Protein AF-R7R2B7-F1 (afdb_monomer)

Secondary structure (DSSP, 8-state):
---TTS---HHHHHHHTT-EEEEEEEEEEEETTEEEEEEEETT--EEEEE-SS--TT-EEEEEEEEEEETTEEEEEE-

Radius of gyration: 12.05 Å; Cα contacts (8 Å, |Δi|>4): 153; chains: 1; bounding box: 26×28×33 Å

Sequence (78 aa):
MLELEKEMSEEFREFYLGRTKEALLEEEMELDGMRYFTGYTKEYVKVAVRADGHAANTMVRGRMERELSDGLYLMVEF

Foldseek 3Di:
DPPVLPDDDPVNQVVQAFDKFKWAFADWDQDPNFIWTWTATPVRQIETEGPPVDDHRDIAIFGFHAAPDSRYTYGYGD

Structure (mmCIF, N/CA/C/O backbone):
data_AF-R7R2B7-F1
#
_entry.id   AF-R7R2B7-F1
#
loop_
_atom_site.group_PDB
_atom_site.id
_atom_site.type_symbol
_atom_site.label_atom_id
_atom_site.label_alt_id
_atom_site.label_comp_id
_atom_site.label_asym_id
_atom_site.label_entity_id
_atom_site.label_seq_id
_atom_site.pdbx_PDB_ins_code
_atom_site.Cartn_x
_atom_site.Cartn_y
_atom_site.Cartn_z
_atom_site.occupancy
_atom_site.B_iso_or_equiv
_atom_site.auth_seq_id
_atom_site.auth_comp_id
_atom_site.auth_asym_id
_atom_site.auth_atom_id
_atom_site.pdbx_PDB_model_num
ATOM 1 N N . MET A 1 1 ? 13.653 4.591 18.901 1.00 43.28 1 MET A N 1
ATOM 2 C CA . MET A 1 1 ? 13.600 5.594 17.811 1.00 43.28 1 MET A CA 1
ATOM 3 C C . MET A 1 1 ? 12.822 4.956 16.681 1.00 43.28 1 MET A C 1
ATOM 5 O O . MET A 1 1 ? 13.296 3.961 16.151 1.00 43.28 1 MET A O 1
ATOM 9 N N . LEU A 1 2 ? 11.654 5.541 16.394 1.00 46.44 2 LEU A N 1
ATOM 10 C CA . LEU A 1 2 ? 10.628 5.137 15.423 1.00 46.44 2 LEU A CA 1
ATOM 11 C C . LEU A 1 2 ? 9.597 4.109 15.928 1.00 46.44 2 LEU A C 1
ATOM 13 O O . LEU A 1 2 ? 9.265 3.147 15.260 1.00 46.44 2 LEU A O 1
ATOM 17 N N . GLU A 1 3 ? 9.015 4.403 17.092 1.00 39.47 3 GLU A N 1
ATOM 18 C CA . GLU A 1 3 ? 7.716 3.886 17.565 1.00 39.47 3 GLU A CA 1
ATOM 19 C C . GLU A 1 3 ? 6.534 4.488 16.764 1.00 39.47 3 GLU A C 1
ATOM 21 O O . GLU A 1 3 ? 5.536 4.915 17.337 1.00 39.47 3 GLU A O 1
ATOM 26 N N . LEU A 1 4 ? 6.645 4.578 15.434 1.00 47.75 4 LEU A N 1
ATOM 27 C CA . LEU A 1 4 ? 5.596 5.150 14.571 1.00 47.75 4 LEU A CA 1
ATOM 28 C C . LEU A 1 4 ? 4.528 4.127 14.146 1.00 47.75 4 LEU A C 1
ATOM 30 O O . LEU A 1 4 ? 3.642 4.456 13.368 1.00 47.75 4 LEU A O 1
ATOM 34 N N . GLU A 1 5 ? 4.589 2.899 14.661 1.00 47.16 5 GLU A N 1
ATOM 35 C CA . GLU A 1 5 ? 3.737 1.787 14.211 1.00 47.16 5 GLU A CA 1
ATOM 36 C C . GLU A 1 5 ? 2.436 1.626 15.017 1.00 47.16 5 GLU A C 1
ATOM 38 O O . GLU A 1 5 ? 1.599 0.804 14.667 1.00 47.16 5 GLU A O 1
ATOM 43 N N . LYS A 1 6 ? 2.213 2.400 16.090 1.00 46.50 6 LYS A N 1
ATOM 44 C CA . LYS A 1 6 ? 1.128 2.109 17.052 1.00 46.50 6 LYS A CA 1
ATOM 45 C C . LYS A 1 6 ? -0.088 3.027 17.059 1.00 46.50 6 LYS A C 1
ATOM 47 O O . LYS A 1 6 ? -0.951 2.847 17.913 1.00 46.50 6 LYS A O 1
ATOM 52 N N . GLU A 1 7 ? -0.216 3.954 16.118 1.00 47.69 7 GLU A N 1
ATOM 53 C CA . GLU A 1 7 ? -1.353 4.881 16.118 1.00 47.69 7 GLU A CA 1
ATOM 54 C C . GLU A 1 7 ? -2.066 4.936 14.761 1.00 47.69 7 GLU A C 1
ATOM 56 O O . GLU A 1 7 ? -2.194 5.978 14.132 1.00 47.69 7 GLU A O 1
ATOM 61 N N . MET A 1 8 ? -2.564 3.788 14.296 1.00 52.44 8 MET A N 1
ATOM 62 C CA . MET A 1 8 ? -3.672 3.767 13.337 1.00 52.44 8 MET A CA 1
ATOM 63 C C . MET A 1 8 ? -4.911 3.224 14.032 1.00 52.44 8 MET A C 1
ATOM 65 O O . MET A 1 8 ? -5.189 2.024 14.013 1.00 52.44 8 MET A O 1
ATOM 69 N N . SER A 1 9 ? -5.619 4.158 14.667 1.00 56.28 9 SER A N 1
ATOM 70 C CA . SER A 1 9 ? -6.995 4.015 15.143 1.00 56.28 9 SER A CA 1
ATOM 71 C C . SER A 1 9 ? -7.843 3.262 14.107 1.00 56.28 9 SER A C 1
ATOM 73 O O . SER A 1 9 ? -7.665 3.477 12.908 1.00 56.28 9 SER A O 1
ATOM 75 N N . GLU A 1 10 ? -8.763 2.395 14.534 1.00 56.12 10 GLU A N 1
ATOM 76 C CA . GLU A 1 10 ? -9.654 1.629 13.638 1.00 56.12 10 GLU A CA 1
ATOM 77 C C . GLU A 1 10 ? -10.357 2.527 12.596 1.00 56.12 10 GLU A C 1
ATOM 79 O O . GLU A 1 10 ? -10.474 2.155 11.429 1.00 56.12 10 GLU A O 1
ATOM 84 N N . GLU A 1 11 ? -10.682 3.770 12.967 1.00 55.78 11 GLU A N 1
ATOM 85 C CA . GLU A 1 11 ? -11.258 4.777 12.063 1.00 55.78 11 GLU A CA 1
ATOM 86 C C . GLU A 1 11 ? -10.345 5.156 10.883 1.00 55.78 11 GLU A C 1
ATOM 88 O O . GLU A 1 11 ? -10.824 5.460 9.789 1.00 55.78 11 GLU A O 1
ATOM 93 N N . PHE A 1 12 ? -9.023 5.122 11.072 1.00 61.31 12 PHE A N 1
ATOM 94 C CA . PHE A 1 12 ? -8.062 5.377 9.998 1.00 61.31 12 PHE A CA 1
ATOM 95 C C . PHE A 1 12 ? -8.122 4.251 8.958 1.00 61.31 12 PHE A C 1
ATOM 97 O O . PHE A 1 12 ? -8.151 4.533 7.761 1.00 61.31 12 PHE A O 1
ATOM 104 N N . ARG A 1 13 ? -8.226 2.987 9.398 1.00 64.50 13 ARG A N 1
ATOM 105 C CA . ARG A 1 13 ? -8.332 1.816 8.505 1.00 64.50 13 ARG A CA 1
ATOM 106 C C . ARG A 1 13 ? -9.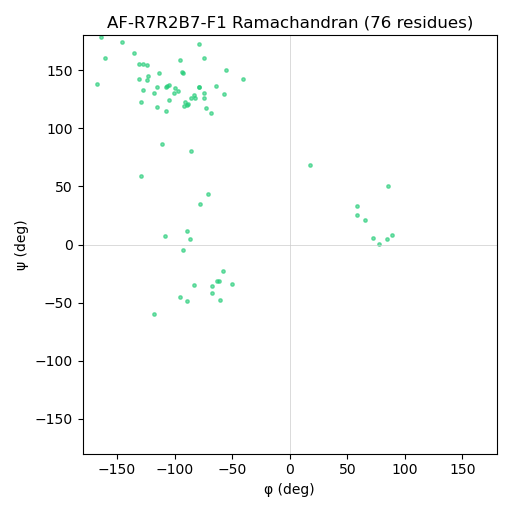576 1.909 7.627 1.00 64.50 13 ARG A C 1
ATOM 108 O O . ARG A 1 13 ? -9.475 1.779 6.407 1.00 64.50 13 ARG A O 1
ATOM 115 N N . GLU A 1 14 ? -10.727 2.216 8.220 1.00 65.69 14 GLU A N 1
ATOM 116 C CA . GLU A 1 14 ? -11.979 2.396 7.473 1.00 65.69 14 GLU A CA 1
ATOM 117 C C . GLU A 1 14 ? -11.931 3.577 6.496 1.00 65.69 14 GLU A C 1
ATOM 119 O O . GLU A 1 14 ? -12.524 3.512 5.418 1.00 65.69 14 GLU A O 1
ATOM 124 N N . PHE A 1 15 ? -11.185 4.638 6.814 1.00 69.81 15 PHE A N 1
ATOM 125 C CA . PHE A 1 15 ? -11.086 5.806 5.941 1.00 69.81 15 PHE A CA 1
ATOM 126 C C . PHE A 1 15 ? -10.351 5.525 4.618 1.00 69.81 15 PHE A C 1
ATOM 128 O O . PHE A 1 15 ? -10.711 6.100 3.579 1.00 69.81 15 PHE A O 1
ATOM 135 N N . TYR A 1 16 ? -9.322 4.668 4.642 1.00 73.00 16 TYR A N 1
ATOM 136 C CA . TYR A 1 16 ? -8.544 4.325 3.445 1.00 73.00 16 TYR A CA 1
ATOM 137 C C . TYR A 1 16 ? -9.202 3.240 2.602 1.00 73.00 16 TYR A C 1
ATOM 139 O O . TYR A 1 16 ? -9.109 3.305 1.371 1.00 73.00 16 TYR A O 1
ATOM 147 N N . LEU A 1 17 ? -9.873 2.273 3.234 1.00 80.12 17 LEU A N 1
ATOM 148 C CA . LEU A 1 17 ? -10.537 1.179 2.533 1.00 80.12 17 LEU A CA 1
ATOM 149 C C . LEU A 1 17 ? -11.550 1.711 1.515 1.00 80.12 17 LEU A C 1
ATOM 151 O O . LEU A 1 17 ? -12.383 2.576 1.778 1.00 80.12 17 LEU A O 1
ATOM 155 N N . GLY A 1 18 ? -11.450 1.208 0.289 1.00 81.56 18 GLY A N 1
ATOM 156 C CA . GLY A 1 18 ? -12.317 1.601 -0.806 1.00 81.56 18 GLY A CA 1
ATOM 157 C C . GLY A 1 18 ? -11.981 2.946 -1.458 1.00 81.56 18 GLY A C 1
ATOM 158 O O . GLY A 1 18 ? -12.666 3.294 -2.425 1.00 81.56 18 GLY A O 1
ATOM 159 N N . ARG A 1 19 ? -10.941 3.671 -1.028 1.00 85.12 19 ARG A N 1
ATOM 160 C CA . ARG A 1 19 ? -10.459 4.876 -1.723 1.00 85.12 19 ARG A CA 1
ATOM 161 C C . ARG A 1 19 ? -9.333 4.560 -2.699 1.00 85.12 19 ARG A C 1
ATOM 163 O O . ARG A 1 19 ? -8.521 3.663 -2.486 1.00 85.12 19 ARG A O 1
ATOM 170 N N . THR A 1 20 ? -9.280 5.339 -3.774 1.00 88.44 20 THR A N 1
ATOM 171 C CA . THR A 1 20 ? -8.178 5.312 -4.735 1.00 88.44 20 THR A CA 1
ATOM 172 C C . THR A 1 20 ? -7.057 6.223 -4.256 1.00 88.44 20 THR A C 1
ATOM 174 O O . THR A 1 20 ? -7.290 7.410 -4.009 1.00 88.44 20 THR A O 1
ATOM 177 N N . LYS A 1 21 ? -5.844 5.687 -4.165 1.00 89.94 21 LYS A N 1
ATOM 178 C CA . LYS A 1 21 ? -4.635 6.419 -3.781 1.00 89.94 21 LYS A CA 1
ATOM 179 C C . LYS A 1 21 ? -3.488 6.045 -4.714 1.00 89.94 21 LYS A C 1
ATOM 181 O O . LYS A 1 21 ? -3.569 5.078 -5.467 1.00 89.94 21 LYS A O 1
ATOM 186 N N . GLU A 1 22 ? -2.443 6.854 -4.671 1.00 91.62 22 GLU A N 1
ATOM 187 C CA . GLU A 1 22 ? -1.199 6.622 -5.396 1.00 91.62 22 GLU A CA 1
ATOM 188 C C . GLU A 1 22 ? -0.124 6.207 -4.397 1.00 91.62 22 GLU A C 1
ATOM 190 O O . GLU A 1 22 ? -0.009 6.809 -3.321 1.00 91.62 22 GLU A O 1
ATOM 195 N N . ALA A 1 23 ? 0.644 5.185 -4.754 1.00 91.31 23 ALA A N 1
ATOM 196 C CA . ALA A 1 23 ? 1.755 4.681 -3.968 1.00 91.31 23 ALA A CA 1
ATOM 197 C C . ALA A 1 23 ? 2.994 4.530 -4.842 1.00 91.31 23 ALA A C 1
ATOM 199 O O . ALA A 1 23 ? 2.907 4.146 -6.010 1.00 91.31 23 ALA A O 1
ATOM 200 N N . LEU A 1 24 ? 4.148 4.846 -4.266 1.00 91.94 24 LEU A N 1
ATOM 201 C CA . LEU A 1 24 ? 5.430 4.608 -4.905 1.00 91.94 24 LEU A CA 1
ATOM 202 C C . LEU A 1 24 ? 5.908 3.208 -4.531 1.00 91.94 24 LEU A C 1
ATOM 204 O O . LEU A 1 24 ? 6.084 2.928 -3.351 1.00 91.94 24 LEU A O 1
ATOM 208 N N . LEU A 1 25 ? 6.111 2.352 -5.529 1.00 91.44 25 LEU A N 1
ATOM 209 C CA . LEU A 1 25 ? 6.676 1.020 -5.340 1.00 91.44 25 LEU A CA 1
ATOM 210 C C . LEU A 1 25 ? 8.178 1.131 -5.084 1.00 91.44 25 LEU A C 1
ATOM 212 O O . LEU A 1 25 ? 8.894 1.713 -5.899 1.00 91.44 25 LEU A O 1
ATOM 216 N N . GLU A 1 26 ? 8.661 0.549 -3.992 1.00 87.44 26 GLU A N 1
ATOM 217 C CA . GLU A 1 26 ? 10.070 0.627 -3.590 1.00 87.44 26 GLU A CA 1
ATOM 218 C C . GLU A 1 26 ? 10.710 -0.757 -3.559 1.00 87.44 26 GLU A C 1
ATOM 220 O O . GLU A 1 26 ? 11.644 -1.024 -4.317 1.00 87.44 26 GLU A O 1
ATOM 225 N N . GLU A 1 27 ? 10.172 -1.655 -2.736 1.00 87.06 27 GLU A N 1
ATOM 226 C CA . GLU A 1 27 ? 10.746 -2.978 -2.500 1.00 87.06 27 GLU A CA 1
ATOM 227 C C . GLU A 1 27 ? 9.817 -4.073 -3.005 1.00 87.06 27 GLU A C 1
ATOM 229 O O . GLU A 1 27 ? 8.616 -4.053 -2.743 1.00 87.06 27 GLU A O 1
ATOM 234 N N . GLU A 1 28 ? 10.370 -5.064 -3.695 1.00 88.88 28 GLU A N 1
ATOM 235 C CA . GLU A 1 28 ? 9.623 -6.272 -4.021 1.00 88.88 28 GLU A CA 1
ATOM 236 C C . GLU A 1 28 ? 9.566 -7.201 -2.804 1.00 88.88 28 GLU A C 1
ATOM 238 O O . GLU A 1 28 ? 10.563 -7.434 -2.124 1.00 88.88 28 GLU A O 1
ATOM 243 N N . MET A 1 29 ? 8.390 -7.749 -2.545 1.00 86.44 29 MET A N 1
ATOM 244 C CA . MET A 1 29 ? 8.096 -8.680 -1.476 1.00 86.44 29 MET A CA 1
ATOM 245 C C . MET A 1 29 ? 7.416 -9.913 -2.062 1.00 86.44 29 MET A C 1
ATOM 247 O O . MET A 1 29 ? 6.448 -9.809 -2.808 1.00 86.44 29 MET A O 1
ATOM 251 N N . GLU A 1 30 ? 7.870 -11.097 -1.675 1.00 87.25 30 GLU A N 1
ATOM 252 C CA . GLU A 1 30 ? 7.129 -12.327 -1.933 1.00 87.25 30 GLU A CA 1
ATOM 253 C C . GLU A 1 30 ? 6.205 -12.616 -0.745 1.00 87.25 30 GLU A C 1
ATOM 255 O O . GLU A 1 30 ? 6.654 -12.709 0.399 1.00 87.25 30 GLU A O 1
ATOM 260 N N . LEU A 1 31 ? 4.906 -12.733 -1.008 1.00 82.56 31 LEU A N 1
ATOM 261 C CA . LEU A 1 31 ? 3.894 -13.086 -0.019 1.00 82.56 31 LEU A CA 1
ATOM 262 C C . LEU A 1 31 ? 3.060 -14.238 -0.577 1.00 82.56 31 LEU A C 1
ATOM 264 O O . LEU A 1 31 ? 2.471 -14.118 -1.648 1.00 82.56 31 LEU A O 1
ATOM 268 N N . ASP A 1 32 ? 3.005 -15.350 0.154 1.00 80.81 32 ASP A N 1
ATOM 269 C CA . ASP A 1 32 ? 2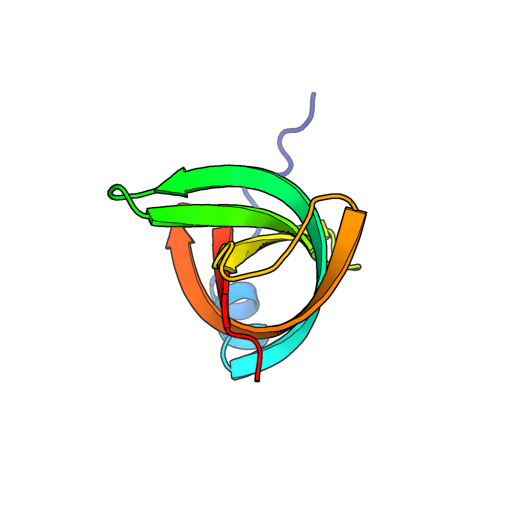.224 -16.538 -0.229 1.00 80.81 32 ASP A CA 1
ATOM 270 C C . ASP A 1 32 ? 2.624 -17.124 -1.606 1.00 80.81 32 ASP A C 1
ATOM 272 O O . ASP A 1 32 ? 1.794 -17.601 -2.374 1.00 80.81 32 ASP A O 1
ATOM 276 N N . GLY A 1 33 ? 3.912 -17.033 -1.968 1.00 85.12 33 GLY A N 1
ATOM 277 C CA . GLY A 1 33 ? 4.426 -17.458 -3.281 1.00 85.12 33 GLY A CA 1
ATOM 278 C C . GLY A 1 33 ? 4.026 -16.542 -4.447 1.00 85.12 33 GLY A C 1
ATOM 279 O O . GLY A 1 33 ? 4.311 -16.847 -5.605 1.00 85.12 33 GLY A O 1
ATOM 280 N N . MET A 1 34 ? 3.373 -15.414 -4.160 1.00 87.38 34 MET A N 1
ATOM 281 C CA . MET A 1 34 ? 3.065 -14.361 -5.121 1.00 87.38 34 MET A CA 1
ATOM 282 C C . MET A 1 34 ? 3.997 -13.168 -4.904 1.00 87.38 34 MET A C 1
ATOM 284 O O . MET A 1 34 ? 4.250 -12.748 -3.777 1.00 87.38 34 MET A O 1
ATOM 288 N N . ARG A 1 35 ? 4.498 -12.593 -5.998 1.00 89.88 35 ARG A N 1
ATOM 289 C CA . ARG A 1 35 ? 5.337 -11.391 -5.950 1.00 89.88 35 ARG A CA 1
ATOM 290 C C . ARG A 1 35 ? 4.447 -10.154 -5.869 1.00 89.88 35 ARG A C 1
ATOM 292 O O . ARG A 1 35 ? 3.537 -9.963 -6.680 1.00 89.88 35 ARG A O 1
ATOM 299 N N . TYR A 1 36 ? 4.739 -9.310 -4.898 1.00 90.69 36 TYR A N 1
ATOM 300 C CA . TYR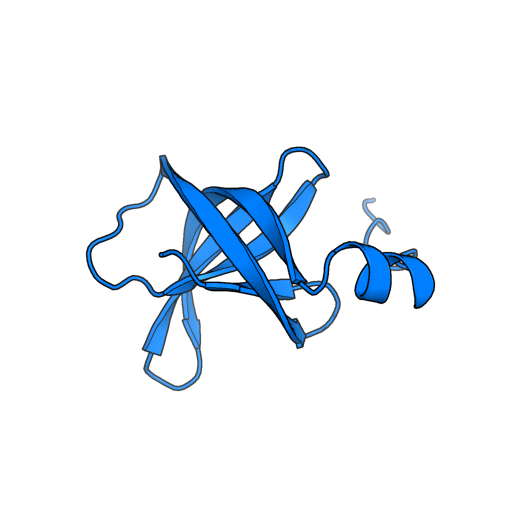 A 1 36 ? 4.137 -8.008 -4.676 1.00 90.69 36 TYR A CA 1
ATOM 301 C C . TYR A 1 36 ? 5.240 -6.959 -4.645 1.00 90.69 36 TYR A C 1
ATOM 303 O O . TYR A 1 36 ? 6.375 -7.249 -4.301 1.00 90.69 36 TYR A O 1
ATOM 311 N N . PHE A 1 37 ? 4.915 -5.722 -4.969 1.00 92.06 37 PHE A N 1
ATOM 312 C CA . PHE A 1 37 ? 5.724 -4.580 -4.603 1.00 92.06 37 PHE A CA 1
ATOM 313 C C . PHE A 1 37 ? 5.107 -3.901 -3.399 1.00 92.06 37 PHE A C 1
ATOM 315 O O . PHE A 1 37 ? 3.917 -3.592 -3.371 1.00 92.06 37 PHE A O 1
ATOM 322 N N . THR A 1 38 ? 5.946 -3.659 -2.410 1.00 91.88 38 THR A N 1
ATOM 323 C CA . THR A 1 38 ? 5.633 -2.814 -1.276 1.00 91.88 38 THR A CA 1
ATOM 324 C C . THR A 1 38 ? 6.091 -1.392 -1.536 1.00 91.88 38 THR A C 1
ATOM 326 O O . THR A 1 38 ? 7.068 -1.137 -2.244 1.00 91.88 38 THR A O 1
ATOM 329 N N . GLY A 1 39 ? 5.340 -0.457 -0.981 1.00 91.12 39 GLY A N 1
ATOM 330 C CA . GLY A 1 39 ? 5.544 0.955 -1.215 1.00 91.12 39 GLY A CA 1
ATOM 331 C C . GLY A 1 39 ? 4.836 1.807 -0.185 1.00 91.12 39 GLY A C 1
ATOM 332 O O . GLY A 1 39 ? 4.122 1.290 0.680 1.00 91.12 39 GLY A O 1
ATOM 333 N N . TYR A 1 40 ? 4.999 3.117 -0.312 1.00 89.81 40 TYR A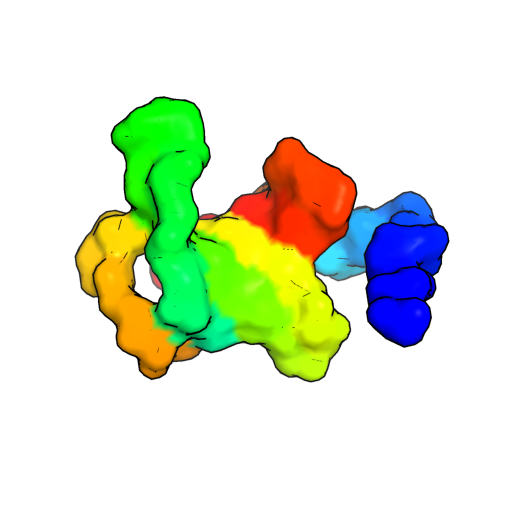 N 1
ATOM 334 C CA . TYR A 1 40 ? 4.350 4.078 0.569 1.00 89.81 40 TYR A CA 1
ATOM 335 C C . TYR A 1 40 ? 3.528 5.081 -0.234 1.00 89.81 40 TYR A C 1
ATOM 337 O O . TYR A 1 40 ? 3.895 5.517 -1.331 1.00 89.81 40 TYR A O 1
ATOM 345 N N . THR A 1 41 ? 2.374 5.443 0.318 1.00 88.88 41 THR A N 1
ATOM 346 C CA . THR A 1 41 ? 1.578 6.569 -0.181 1.00 88.88 41 THR A CA 1
ATOM 347 C C . THR A 1 41 ? 2.169 7.898 0.298 1.00 88.88 41 THR A C 1
ATOM 349 O O . THR A 1 41 ? 3.037 7.940 1.168 1.00 88.88 41 THR A O 1
ATOM 352 N N . LYS A 1 42 ? 1.645 9.023 -0.207 1.00 85.25 42 LYS A N 1
ATOM 353 C CA . LYS A 1 42 ? 2.002 10.372 0.286 1.00 85.25 42 LYS A CA 1
ATOM 354 C C . LYS A 1 42 ? 1.729 10.576 1.782 1.00 85.25 42 LYS A C 1
ATOM 356 O O . LYS A 1 42 ? 2.322 11.456 2.392 1.00 85.25 42 LYS A O 1
ATOM 361 N N . GLU A 1 43 ? 0.828 9.784 2.351 1.00 82.88 43 GLU A N 1
ATOM 362 C CA . GLU A 1 43 ? 0.488 9.781 3.777 1.00 82.88 43 GLU A CA 1
ATOM 363 C C . GLU A 1 43 ? 1.380 8.815 4.580 1.00 82.88 43 GLU A C 1
ATOM 365 O O . GLU A 1 43 ? 1.080 8.537 5.734 1.00 82.88 43 GLU A O 1
ATOM 370 N N . TYR A 1 44 ? 2.464 8.294 3.984 1.00 81.62 44 TYR A N 1
ATOM 371 C CA . TYR A 1 44 ? 3.357 7.291 4.580 1.00 81.62 44 TYR A CA 1
ATOM 372 C C . TYR A 1 44 ? 2.642 5.987 4.976 1.00 81.62 44 TYR A C 1
ATOM 374 O O . TYR A 1 44 ? 3.115 5.236 5.825 1.00 81.62 44 TYR A O 1
ATOM 382 N N . VAL A 1 45 ? 1.515 5.676 4.326 1.00 84.00 45 VAL A N 1
ATOM 383 C CA . VAL A 1 45 ? 0.802 4.408 4.532 1.00 84.00 45 VAL A CA 1
ATOM 384 C C . VAL A 1 45 ? 1.457 3.328 3.686 1.00 84.00 45 VAL A C 1
ATOM 386 O O . VAL A 1 45 ? 1.583 3.498 2.469 1.00 84.00 45 VAL A O 1
ATOM 389 N N . LYS A 1 46 ? 1.841 2.220 4.323 1.00 88.31 46 LYS A N 1
ATOM 390 C CA . LYS A 1 46 ? 2.467 1.082 3.655 1.00 88.31 46 LYS A CA 1
ATOM 391 C C . LYS A 1 4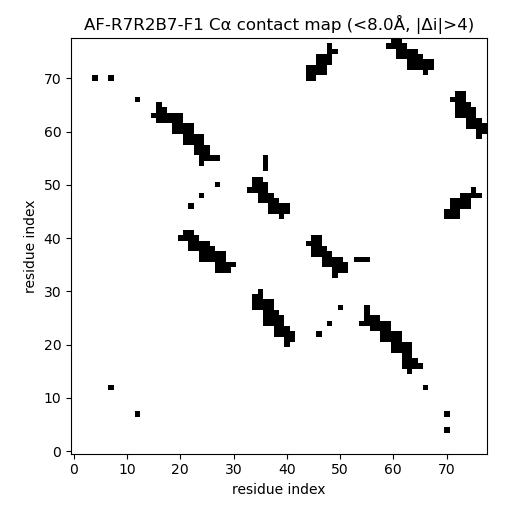6 ? 1.430 0.295 2.859 1.00 88.31 46 LYS A C 1
ATOM 393 O O . LYS A 1 46 ? 0.377 -0.082 3.377 1.00 88.31 46 LYS A O 1
ATOM 398 N N . VAL A 1 47 ? 1.732 0.019 1.597 1.00 90.00 47 VAL A N 1
ATOM 399 C CA . VAL A 1 47 ? 0.852 -0.750 0.712 1.00 90.00 47 VAL A CA 1
ATOM 400 C C . VAL A 1 47 ? 1.602 -1.858 -0.000 1.00 90.00 47 VAL A C 1
ATOM 402 O O . VAL A 1 47 ? 2.808 -1.756 -0.197 1.00 90.00 47 VAL A O 1
ATOM 405 N N . ALA A 1 48 ? 0.873 -2.895 -0.398 1.00 91.94 48 ALA A N 1
ATOM 406 C CA . ALA A 1 48 ? 1.327 -3.960 -1.275 1.00 91.94 48 ALA A CA 1
ATOM 407 C C . ALA A 1 48 ? 0.491 -3.956 -2.558 1.00 91.94 48 ALA A C 1
ATOM 409 O O . ALA A 1 48 ? -0.738 -3.957 -2.500 1.00 91.94 48 ALA A O 1
ATOM 410 N N . VAL A 1 49 ? 1.157 -3.989 -3.704 1.00 90.81 49 VAL A N 1
ATOM 411 C CA . VAL A 1 49 ? 0.561 -4.053 -5.046 1.00 90.81 49 VAL A CA 1
ATOM 412 C C . VAL A 1 49 ? 1.121 -5.277 -5.751 1.00 90.81 49 VAL A C 1
ATOM 414 O O . VAL A 1 49 ? 2.264 -5.646 -5.510 1.00 90.81 49 VAL A O 1
ATOM 417 N N . ARG A 1 50 ? 0.348 -5.968 -6.588 1.00 89.81 50 ARG A N 1
ATOM 418 C CA . ARG A 1 50 ? 0.857 -7.161 -7.287 1.00 89.81 50 ARG A CA 1
ATOM 419 C C . ARG A 1 50 ? 1.987 -6.782 -8.246 1.00 89.81 50 ARG A C 1
ATOM 421 O O . ARG A 1 50 ? 1.866 -5.830 -9.004 1.00 89.81 50 ARG A O 1
ATOM 428 N N . ALA A 1 51 ? 3.064 -7.563 -8.266 1.00 83.50 51 ALA A N 1
ATOM 429 C CA . ALA A 1 51 ? 4.198 -7.361 -9.173 1.00 83.50 51 ALA A CA 1
ATOM 430 C C . ALA A 1 51 ? 3.919 -7.861 -10.607 1.00 83.50 51 ALA A C 1
ATOM 432 O O . ALA A 1 51 ? 4.803 -8.397 -11.275 1.00 83.50 51 ALA A O 1
ATOM 433 N N . ASP A 1 52 ? 2.681 -7.725 -11.084 1.00 80.12 52 ASP A N 1
ATOM 434 C CA . ASP A 1 52 ? 2.240 -8.227 -12.387 1.00 80.12 52 ASP A CA 1
ATOM 435 C C . ASP A 1 52 ? 2.557 -7.181 -13.470 1.00 80.12 52 ASP A C 1
ATOM 437 O O . ASP A 1 52 ? 1.726 -6.362 -13.835 1.00 80.12 52 ASP A O 1
ATOM 441 N N . GLY A 1 53 ? 3.816 -7.140 -13.918 1.00 76.69 53 GLY A N 1
ATOM 442 C CA . GLY A 1 53 ? 4.275 -6.178 -14.934 1.00 76.69 53 GLY A CA 1
ATOM 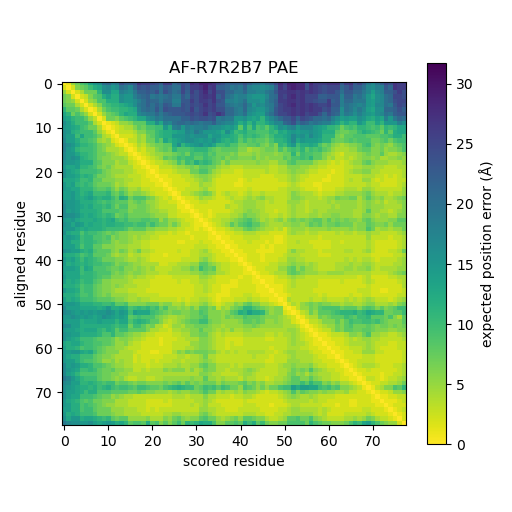443 C C . GLY A 1 53 ? 4.782 -4.834 -14.393 1.00 76.69 53 GLY A C 1
ATOM 444 O O . GLY A 1 53 ? 5.099 -3.944 -15.181 1.00 76.69 53 GLY A O 1
ATOM 445 N N . HIS A 1 54 ? 4.920 -4.700 -13.073 1.00 80.06 54 HIS A N 1
ATOM 446 C CA . HIS A 1 54 ? 5.466 -3.507 -12.420 1.00 80.06 54 HIS A CA 1
ATOM 447 C C . HIS A 1 54 ? 6.958 -3.639 -12.114 1.00 80.06 54 HIS A C 1
ATOM 449 O O . HIS A 1 54 ? 7.501 -4.738 -12.011 1.00 80.06 54 HIS A O 1
ATOM 455 N N . ALA A 1 55 ? 7.616 -2.493 -11.943 1.00 82.44 55 ALA A N 1
ATOM 456 C CA . ALA A 1 55 ? 9.002 -2.398 -11.506 1.00 82.44 55 ALA A CA 1
ATOM 457 C C . ALA A 1 55 ? 9.122 -1.459 -10.299 1.00 82.44 55 ALA A C 1
ATOM 459 O O . ALA A 1 55 ? 8.313 -0.542 -10.127 1.00 82.44 55 ALA A O 1
ATOM 460 N N . ALA A 1 56 ? 10.170 -1.650 -9.497 1.00 83.38 56 ALA A N 1
ATOM 461 C CA . ALA A 1 56 ? 10.536 -0.715 -8.437 1.00 83.38 56 ALA A CA 1
ATOM 462 C C . ALA A 1 56 ? 10.736 0.708 -8.993 1.00 83.38 56 ALA A C 1
ATOM 464 O O . ALA A 1 56 ? 11.160 0.883 -10.137 1.00 83.38 56 ALA A O 1
ATOM 465 N N . ASN A 1 57 ? 10.474 1.721 -8.166 1.00 86.31 57 ASN A N 1
ATOM 466 C CA . ASN A 1 57 ? 10.435 3.145 -8.523 1.00 86.31 57 ASN A CA 1
ATOM 467 C C . ASN A 1 57 ? 9.306 3.533 -9.492 1.00 86.31 57 ASN A C 1
ATOM 469 O O . ASN A 1 57 ? 9.374 4.575 -10.146 1.00 86.31 57 ASN A O 1
ATOM 473 N N . THR A 1 58 ? 8.250 2.724 -9.574 1.00 86.94 58 THR A N 1
ATOM 474 C CA . THR A 1 58 ? 7.041 3.072 -10.329 1.00 86.94 58 THR A CA 1
ATOM 475 C C . THR A 1 58 ? 5.978 3.591 -9.377 1.00 86.94 58 THR A C 1
ATOM 477 O O . THR A 1 58 ? 5.737 3.007 -8.323 1.00 86.94 58 THR A O 1
ATOM 480 N N . MET A 1 59 ? 5.321 4.686 -9.748 1.00 89.19 59 MET A N 1
ATOM 481 C CA . MET A 1 59 ? 4.149 5.164 -9.027 1.00 89.19 59 MET A CA 1
ATOM 482 C C . MET A 1 59 ? 2.913 4.501 -9.612 1.00 89.19 59 MET A C 1
ATOM 484 O O . MET A 1 59 ? 2.642 4.640 -10.804 1.00 89.19 59 MET A O 1
ATOM 488 N N . VAL A 1 60 ? 2.183 3.775 -8.778 1.00 89.88 60 VAL A N 1
ATOM 489 C CA . VAL A 1 60 ? 0.963 3.076 -9.175 1.00 89.88 60 VAL A CA 1
ATOM 490 C C . VAL A 1 60 ? -0.230 3.695 -8.479 1.00 89.88 60 VAL A C 1
ATOM 492 O O . VAL A 1 60 ? -0.137 4.198 -7.355 1.00 89.88 60 VAL A O 1
ATOM 495 N N . ARG A 1 61 ? -1.366 3.682 -9.169 1.00 90.62 61 ARG A N 1
ATOM 496 C CA . ARG A 1 61 ? -2.626 4.187 -8.645 1.00 90.62 61 ARG A CA 1
ATOM 497 C C . ARG A 1 61 ? -3.591 3.027 -8.532 1.00 90.62 61 ARG A C 1
ATOM 499 O O . ARG A 1 61 ? -3.961 2.427 -9.531 1.00 90.62 61 ARG A O 1
ATOM 506 N N . GLY A 1 62 ? -4.031 2.754 -7.316 1.00 90.25 62 GLY A N 1
ATOM 507 C CA . GLY A 1 62 ? -4.942 1.656 -7.056 1.00 90.25 62 GLY A CA 1
ATOM 508 C C . GLY A 1 62 ? -5.910 1.975 -5.941 1.00 90.25 62 GLY A C 1
ATOM 509 O O . GLY A 1 62 ? -5.864 3.029 -5.296 1.00 90.25 62 GLY A O 1
ATOM 510 N N . ARG A 1 63 ? -6.846 1.061 -5.744 1.00 90.69 63 ARG A N 1
ATOM 511 C CA . ARG A 1 63 ? -7.826 1.120 -4.674 1.00 90.69 63 ARG A CA 1
ATOM 512 C C . ARG A 1 63 ? -7.350 0.261 -3.514 1.00 90.69 63 ARG A C 1
ATOM 514 O O . ARG A 1 63 ? -6.971 -0.887 -3.719 1.00 90.69 63 ARG A O 1
ATOM 521 N N . MET A 1 64 ? -7.395 0.812 -2.305 1.00 89.31 64 MET A N 1
ATOM 522 C CA . MET A 1 64 ? -7.152 0.036 -1.089 1.00 89.31 64 MET A CA 1
ATOM 523 C C . MET A 1 64 ? -8.309 -0.942 -0.906 1.00 89.31 64 MET A C 1
ATOM 525 O O . MET A 1 64 ? -9.449 -0.516 -0.702 1.00 89.31 64 MET A O 1
ATOM 529 N N . GLU A 1 65 ? -8.038 -2.233 -1.025 1.00 87.75 65 GLU A N 1
ATOM 530 C CA . GLU A 1 65 ? -9.084 -3.254 -0.991 1.00 87.75 65 GLU A CA 1
ATOM 531 C C . GLU A 1 65 ? -9.256 -3.832 0.415 1.00 87.75 65 GLU A C 1
ATOM 533 O O . GLU A 1 65 ? -10.377 -3.951 0.906 1.00 87.75 65 GLU A O 1
ATOM 538 N N . ARG A 1 66 ? -8.140 -4.153 1.080 1.00 86.56 66 ARG A N 1
ATOM 539 C CA . ARG A 1 66 ? -8.107 -4.751 2.422 1.00 86.56 66 ARG A CA 1
ATOM 540 C C . ARG A 1 66 ? -6.753 -4.557 3.092 1.00 86.56 66 ARG A C 1
ATOM 542 O O . ARG A 1 66 ? -5.757 -4.342 2.412 1.00 86.56 66 ARG A O 1
ATOM 549 N N . GLU A 1 67 ? -6.709 -4.679 4.411 1.00 86.56 67 GLU A N 1
ATOM 550 C CA . GLU A 1 67 ? -5.452 -4.792 5.158 1.00 86.56 67 GLU A CA 1
ATOM 551 C C . GLU A 1 67 ? -4.916 -6.232 5.063 1.00 86.56 67 GLU A C 1
ATOM 553 O O . GLU A 1 67 ? -5.681 -7.190 5.174 1.00 86.56 67 GLU A O 1
ATOM 558 N N . LEU A 1 68 ? -3.614 -6.384 4.818 1.00 83.38 68 LEU A N 1
ATOM 559 C CA . LEU A 1 68 ? -2.908 -7.666 4.836 1.00 83.38 68 LEU A CA 1
ATOM 560 C C . LEU A 1 68 ? -2.367 -7.983 6.237 1.00 83.38 68 LEU 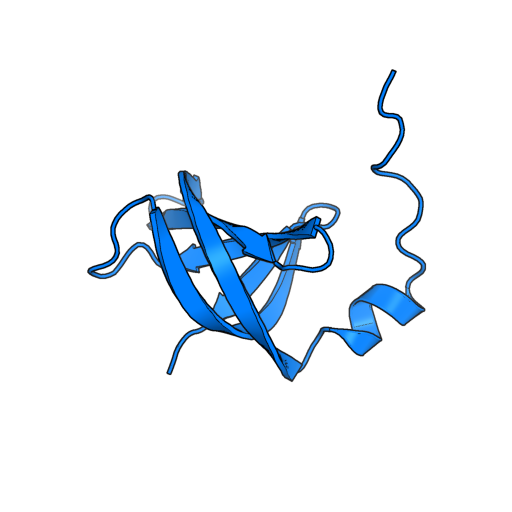A C 1
ATOM 562 O O . LEU A 1 68 ? -2.546 -9.102 6.708 1.00 83.38 68 LEU A O 1
ATOM 566 N N . SER A 1 69 ? -1.690 -7.027 6.887 1.00 75.06 69 SER A N 1
ATOM 567 C CA . SER A 1 69 ? -1.077 -7.205 8.217 1.00 75.06 69 SER A CA 1
ATOM 568 C C . SER A 1 69 ? -0.645 -5.864 8.816 1.00 75.06 69 SER A C 1
ATOM 570 O O . SER A 1 69 ? -0.061 -5.083 8.083 1.00 75.06 69 SER A O 1
ATOM 572 N N . ASP A 1 70 ? -0.873 -5.627 10.114 1.00 71.50 70 ASP A N 1
ATOM 573 C CA . ASP A 1 70 ? -0.450 -4.458 10.927 1.00 71.50 70 ASP A CA 1
ATOM 574 C C . ASP A 1 70 ? -0.025 -3.202 10.122 1.00 71.50 70 ASP A C 1
ATOM 576 O O . ASP A 1 70 ? 1.148 -2.850 10.029 1.00 71.50 70 ASP A O 1
ATOM 580 N N . GLY A 1 71 ? -0.993 -2.557 9.455 1.00 75.56 71 GLY A N 1
ATOM 581 C CA . GLY A 1 71 ? -0.773 -1.324 8.685 1.00 75.56 71 GLY A CA 1
ATOM 582 C C . GLY A 1 71 ? -0.267 -1.472 7.240 1.00 75.56 71 GLY A C 1
ATOM 583 O O . GLY A 1 71 ? -0.026 -0.461 6.581 1.00 75.56 71 GLY A O 1
ATOM 584 N N . LEU A 1 72 ? -0.144 -2.696 6.721 1.00 86.06 72 LEU A N 1
ATOM 585 C CA . LEU A 1 72 ? 0.075 -3.007 5.307 1.00 86.06 72 LEU A CA 1
ATOM 586 C C . LEU A 1 72 ? -1.264 -3.215 4.599 1.00 86.06 72 LEU A C 1
ATOM 588 O O . LEU A 1 72 ? -1.985 -4.163 4.910 1.00 86.06 72 LEU A O 1
ATOM 592 N N . TYR A 1 73 ? -1.562 -2.403 3.589 1.00 88.25 73 TYR A N 1
ATOM 593 C CA . TYR A 1 73 ? -2.802 -2.523 2.818 1.00 88.25 73 TYR A CA 1
ATOM 594 C C . TYR A 1 73 ? -2.565 -3.091 1.425 1.00 88.25 73 TYR A C 1
ATOM 596 O O . TYR A 1 73 ? -1.662 -2.663 0.714 1.00 88.25 73 TYR A O 1
ATOM 604 N N . LEU A 1 74 ? -3.415 -4.022 1.000 1.00 90.25 74 LEU A N 1
ATOM 605 C CA . LEU A 1 74 ? -3.473 -4.469 -0.382 1.00 90.25 74 LEU A CA 1
ATOM 606 C C . LEU A 1 74 ? -4.104 -3.369 -1.236 1.00 90.25 74 LEU A C 1
ATOM 608 O O . LEU A 1 74 ? -5.275 -3.017 -1.058 1.00 90.25 74 LEU A O 1
ATOM 612 N N . MET A 1 75 ? -3.329 -2.863 -2.183 1.00 90.94 75 MET A N 1
ATOM 613 C CA . MET A 1 75 ? -3.780 -1.934 -3.200 1.00 90.94 75 MET A CA 1
ATOM 614 C C . MET A 1 75 ? -3.916 -2.680 -4.529 1.00 90.94 75 MET A C 1
ATOM 616 O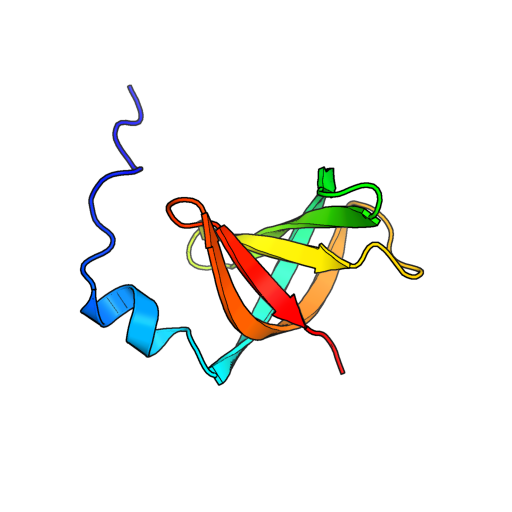 O . MET A 1 75 ? -2.975 -3.310 -5.008 1.00 90.94 75 MET A O 1
ATOM 620 N N . VAL A 1 76 ? -5.108 -2.600 -5.116 1.00 89.50 76 VAL A N 1
ATOM 621 C CA . VAL A 1 76 ? -5.429 -3.199 -6.413 1.00 89.50 76 VAL A CA 1
ATOM 622 C C . VAL A 1 76 ? -5.560 -2.086 -7.440 1.00 89.50 76 VAL A C 1
ATOM 6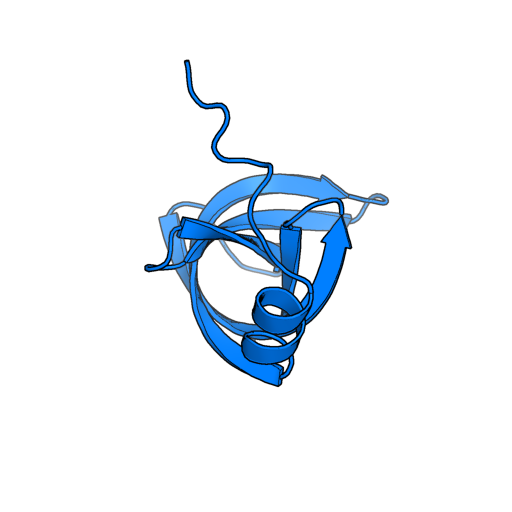24 O O . VAL A 1 76 ? -6.416 -1.206 -7.324 1.00 89.50 76 VAL A O 1
ATOM 627 N N . GLU A 1 77 ? -4.658 -2.086 -8.410 1.00 83.75 77 GLU A N 1
ATOM 628 C CA . GLU A 1 77 ? -4.710 -1.202 -9.571 1.00 83.75 77 GLU A CA 1
ATOM 629 C C . GLU A 1 77 ? -5.782 -1.630 -10.580 1.00 83.75 77 GLU A C 1
ATOM 631 O O . GLU A 1 77 ? -6.274 -2.760 -10.539 1.00 83.75 77 GLU A O 1
ATOM 636 N N . PHE A 1 78 ? -6.178 -0.700 -11.446 1.00 75.62 78 PHE A N 1
ATOM 637 C CA . PHE A 1 78 ? -7.228 -0.874 -12.450 1.00 75.62 78 PHE A CA 1
ATOM 638 C C . PHE A 1 78 ? -6.804 -0.312 -13.804 1.00 75.62 78 PHE A C 1
ATOM 640 O O . PHE A 1 78 ? -6.002 0.651 -13.820 1.00 75.62 78 PHE A O 1
#

Solvent-accessible surface area (backbone atoms only — not comparable to full-atom values): 4577 Å² total; per-residue (Å²): 140,81,86,76,82,82,79,74,54,72,69,55,57,61,65,46,48,76,37,76,48,54,30,39,24,62,46,80,42,77,55,95,92,40,58,24,28,31,27,37,28,95,84,69,47,39,32,35,30,70,46,81,89,62,59,69,79,36,77,46,59,23,30,27,70,46,76,77,53,99,73,31,27,36,31,50,64,126

pLDDT: mean 79.83, std 14.21, range [39.47, 92.06]

Nearest PDB structures (foldseek):
  7mjx-assembly2_B  TM=8.708E-01  e=4.951E-03  Bacteroides uniformis
  2a1a-assembly1_A  TM=7.054E-01  e=2.787E-02  Saccharomyces cerevisiae
  1kl9-assembly1_A  TM=6.865E-01  e=9.742E-02  Homo sapiens
  7akk-assembly1_A  TM=4.610E-01  e=1.510E+00  Homo sapiens
  3pvm-assembly2_C  TM=3.073E-01  e=3.277E+00  Homo sapiens

Mean predicted aligned error: 7.28 Å